Protein AF-A0A7S4MAT5-F1 (afdb_monomer_lite)

Structure (mmCIF, N/CA/C/O backbone):
data_AF-A0A7S4MAT5-F1
#
_entry.id   AF-A0A7S4MAT5-F1
#
loop_
_atom_site.group_PDB
_atom_site.id
_atom_site.type_symbol
_atom_site.label_atom_id
_atom_site.label_alt_id
_atom_site.label_comp_id
_atom_site.label_asym_id
_atom_site.label_entity_id
_atom_site.label_seq_id
_atom_site.pdbx_PDB_ins_code
_atom_site.Cartn_x
_atom_site.Cartn_y
_atom_site.Cartn_z
_atom_site.occupancy
_atom_site.B_iso_or_equiv
_atom_site.auth_seq_id
_atom_site.auth_comp_id
_atom_site.auth_asym_id
_atom_site.auth_atom_id
_atom_site.pdbx_PDB_model_num
ATOM 1 N N . MET A 1 1 ? -7.475 -19.621 9.327 1.00 42.12 1 MET A N 1
ATOM 2 C CA . MET A 1 1 ? -6.896 -19.811 7.976 1.00 42.12 1 MET A CA 1
ATOM 3 C C . MET A 1 1 ? -7.187 -18.605 7.057 1.00 42.12 1 MET A C 1
ATOM 5 O O . MET A 1 1 ? -7.466 -18.804 5.888 1.00 42.12 1 MET A O 1
ATOM 9 N N . GLY A 1 2 ? -7.140 -17.354 7.548 1.00 48.03 2 GLY A N 1
ATOM 10 C CA . GLY A 1 2 ? -7.760 -16.211 6.844 1.00 48.03 2 GLY A CA 1
ATOM 11 C C . GLY A 1 2 ? -6.843 -15.201 6.138 1.00 48.03 2 GLY A C 1
ATOM 12 O O . GLY A 1 2 ? -7.348 -14.458 5.313 1.00 48.03 2 GLY A O 1
ATOM 13 N N . ASN A 1 3 ? -5.534 -15.155 6.413 1.00 52.12 3 ASN A N 1
ATOM 14 C CA . ASN A 1 3 ? -4.712 -14.002 5.993 1.00 52.12 3 ASN A CA 1
ATOM 15 C C . ASN A 1 3 ? -4.037 -14.136 4.611 1.00 52.12 3 ASN A C 1
ATOM 17 O O . ASN A 1 3 ? -3.671 -13.125 4.026 1.00 52.12 3 ASN A O 1
ATOM 21 N N . HIS A 1 4 ? -3.901 -15.346 4.056 1.00 58.34 4 HIS A N 1
ATOM 22 C CA . HIS A 1 4 ? -3.135 -15.550 2.813 1.00 58.34 4 HIS A CA 1
ATOM 23 C C . HIS A 1 4 ? -3.813 -14.994 1.546 1.00 58.34 4 HIS A C 1
ATOM 25 O O . HIS A 1 4 ? -3.125 -14.627 0.599 1.00 58.34 4 HIS A O 1
ATOM 31 N N . HIS A 1 5 ? -5.147 -14.907 1.513 1.00 77.12 5 HIS A N 1
ATOM 32 C CA . HIS A 1 5 ? -5.860 -14.445 0.315 1.00 77.12 5 HIS A CA 1
ATOM 33 C C . HIS A 1 5 ? -5.734 -12.933 0.092 1.00 77.12 5 HIS A C 1
ATOM 35 O O . HIS A 1 5 ? -5.656 -12.495 -1.055 1.00 77.12 5 HIS A O 1
ATOM 41 N N . SER A 1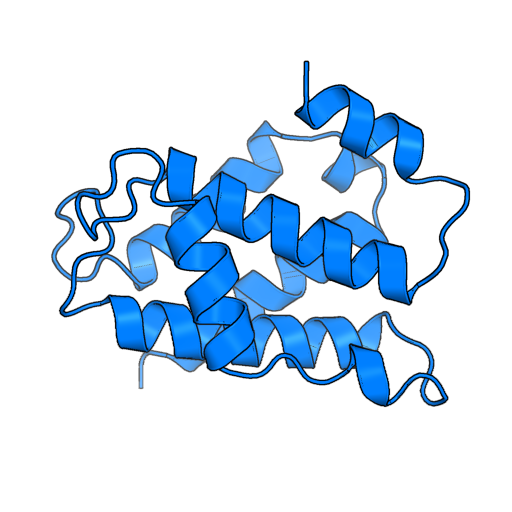 6 ? -5.687 -12.136 1.162 1.00 83.56 6 SER A N 1
ATOM 42 C CA . SER A 1 6 ? -5.626 -10.675 1.058 1.00 83.56 6 SER A CA 1
ATOM 43 C C . SER A 1 6 ? -4.270 -10.210 0.524 1.00 83.56 6 SER A C 1
ATOM 45 O O . SER A 1 6 ? -4.231 -9.362 -0.364 1.00 83.56 6 SER A O 1
ATOM 47 N N . GLY A 1 7 ? -3.168 -10.822 0.983 1.00 84.88 7 GLY A N 1
ATOM 48 C CA . GLY A 1 7 ? -1.817 -10.552 0.474 1.00 84.88 7 GLY A CA 1
ATOM 49 C C . GLY A 1 7 ? -1.653 -10.918 -1.004 1.00 84.88 7 GLY A C 1
ATOM 50 O O . GLY A 1 7 ? -1.082 -10.152 -1.777 1.00 84.88 7 GLY A O 1
ATOM 51 N N . GLU A 1 8 ? -2.220 -12.047 -1.440 1.00 89.44 8 GLU A N 1
ATOM 52 C CA . GLU A 1 8 ? -2.199 -12.451 -2.852 1.00 89.44 8 GLU A CA 1
ATOM 53 C C . GLU A 1 8 ? -3.003 -11.496 -3.747 1.00 89.44 8 GLU A C 1
ATOM 55 O O . GLU A 1 8 ? -2.519 -11.077 -4.800 1.00 89.44 8 GLU A O 1
ATOM 60 N N . LYS A 1 9 ? -4.210 -11.103 -3.319 1.00 91.00 9 LYS A N 1
ATOM 61 C CA . LYS A 1 9 ? -5.039 -10.124 -4.040 1.00 91.00 9 LYS A CA 1
ATOM 62 C C . LYS A 1 9 ? -4.368 -8.754 -4.113 1.00 91.00 9 LYS A C 1
ATOM 64 O O . LYS A 1 9 ? -4.430 -8.101 -5.155 1.00 91.00 9 LYS A O 1
ATOM 69 N N . PHE A 1 10 ? -3.711 -8.338 -3.032 1.00 92.00 10 PHE A N 1
ATOM 70 C CA . PHE A 1 10 ? -2.940 -7.101 -2.996 1.00 92.00 10 PHE A CA 1
ATOM 71 C C . PHE A 1 10 ? -1.763 -7.151 -3.976 1.00 92.00 10 PHE A C 1
ATOM 73 O O . PHE A 1 10 ? -1.615 -6.257 -4.805 1.00 92.00 10 PHE A O 1
ATOM 80 N N . ALA A 1 11 ? -0.9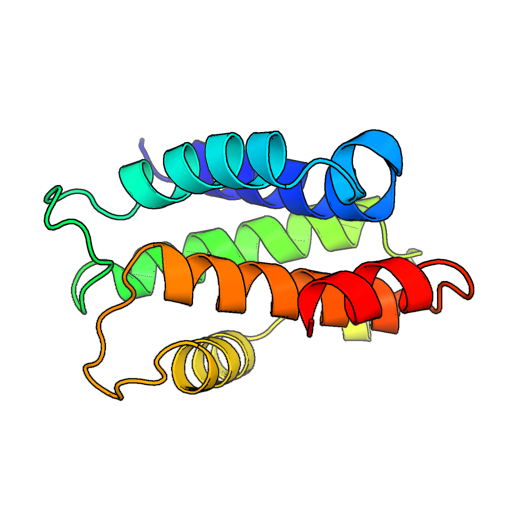91 -8.242 -3.974 1.00 91.38 11 ALA A N 1
ATOM 81 C CA . ALA A 1 11 ? 0.090 -8.445 -4.936 1.00 91.38 11 ALA A CA 1
ATOM 82 C C . ALA A 1 11 ? -0.415 -8.398 -6.383 1.00 91.38 11 ALA A C 1
ATOM 84 O O . ALA A 1 11 ? 0.159 -7.707 -7.221 1.00 91.38 11 ALA A O 1
ATOM 85 N N . ALA A 1 12 ? -1.510 -9.107 -6.678 1.00 92.06 12 ALA A N 1
ATOM 86 C CA . ALA A 1 12 ? -2.108 -9.135 -8.009 1.00 92.06 12 ALA A CA 1
ATOM 87 C C . ALA A 1 12 ? -2.528 -7.737 -8.480 1.00 92.06 12 ALA A C 1
ATOM 89 O O . ALA A 1 12 ? -2.347 -7.411 -9.652 1.00 92.06 12 ALA A O 1
ATOM 90 N N . HIS A 1 13 ? -3.039 -6.902 -7.571 1.00 91.88 13 HIS A N 1
ATOM 91 C CA . HIS A 1 13 ? -3.337 -5.507 -7.867 1.00 91.88 13 HIS A CA 1
ATOM 92 C C . HIS A 1 13 ? -2.076 -4.721 -8.240 1.00 91.88 13 HIS A C 1
ATOM 94 O O . HIS A 1 13 ? -2.065 -4.096 -9.298 1.00 91.88 13 HIS A O 1
ATOM 100 N N . LEU A 1 14 ? -1.018 -4.783 -7.424 1.00 89.00 14 LEU A N 1
ATOM 101 C CA . LEU A 1 14 ? 0.239 -4.072 -7.694 1.00 89.00 14 LEU A CA 1
ATOM 102 C C . LEU A 1 14 ? 0.884 -4.520 -9.016 1.00 89.00 14 LEU A C 1
ATOM 104 O O . LEU A 1 14 ? 1.344 -3.695 -9.797 1.00 89.00 14 LEU A O 1
ATOM 108 N N . ILE A 1 15 ? 0.876 -5.823 -9.305 1.00 89.62 15 ILE A N 1
ATOM 109 C CA . ILE A 1 15 ? 1.392 -6.366 -10.570 1.00 89.62 15 ILE A CA 1
ATOM 110 C C . ILE A 1 15 ? 0.572 -5.837 -11.749 1.00 89.62 15 ILE A C 1
ATOM 112 O O . ILE A 1 15 ? 1.140 -5.344 -12.720 1.00 89.62 15 ILE A O 1
ATOM 116 N N . ALA A 1 16 ? -0.760 -5.891 -11.660 1.00 89.69 16 ALA A N 1
ATOM 117 C CA . ALA A 1 16 ? -1.638 -5.413 -12.723 1.00 89.69 16 ALA A CA 1
ATOM 118 C C . ALA A 1 16 ? -1.487 -3.903 -12.971 1.00 89.69 16 ALA A C 1
ATOM 120 O O . ALA A 1 16 ? -1.550 -3.480 -14.120 1.00 89.69 16 ALA A O 1
ATOM 121 N N . MET A 1 17 ? -1.230 -3.105 -11.928 1.00 86.44 17 MET A N 1
ATOM 122 C CA . MET A 1 17 ? -0.920 -1.673 -12.055 1.00 86.44 17 MET A CA 1
ATOM 123 C C . MET A 1 17 ? 0.349 -1.405 -12.873 1.00 86.44 17 MET A C 1
ATOM 125 O O . MET A 1 17 ? 0.440 -0.381 -13.544 1.00 86.44 17 MET A O 1
ATOM 129 N N . VAL A 1 18 ? 1.325 -2.311 -12.822 1.00 83.00 18 VAL A N 1
ATOM 130 C CA . VAL A 1 18 ? 2.617 -2.156 -13.504 1.00 83.00 18 VAL A CA 1
ATOM 131 C C . VAL A 1 18 ? 2.615 -2.784 -14.901 1.00 83.00 18 VAL A C 1
ATOM 133 O O . VAL A 1 18 ? 3.266 -2.269 -15.806 1.00 83.00 18 VAL A O 1
ATOM 136 N N . GLU A 1 19 ? 1.933 -3.915 -15.084 1.00 85.19 19 GLU A N 1
ATOM 137 C CA . GLU A 1 19 ? 2.011 -4.720 -16.312 1.00 85.19 19 GLU A CA 1
ATOM 138 C C . GLU A 1 19 ? 0.832 -4.519 -17.272 1.00 85.19 19 GLU A C 1
ATOM 140 O O . GLU A 1 19 ? 0.942 -4.869 -18.446 1.00 85.19 19 GLU A O 1
ATOM 145 N N . ASN A 1 20 ? -0.295 -3.974 -16.803 1.00 87.06 20 ASN A N 1
ATOM 146 C CA . ASN A 1 20 ? -1.505 -3.813 -17.604 1.00 87.06 20 ASN A CA 1
ATOM 147 C C . ASN A 1 20 ? -1.952 -2.345 -17.637 1.00 87.06 20 ASN A C 1
ATOM 149 O O . ASN A 1 20 ? -2.548 -1.835 -16.691 1.00 87.06 20 ASN A O 1
ATOM 153 N N . GLU A 1 21 ? -1.708 -1.683 -18.769 1.00 84.75 21 GLU A N 1
ATOM 154 C CA . GLU A 1 21 ? -2.053 -0.273 -18.980 1.00 84.75 21 GLU A CA 1
ATOM 155 C C . GLU A 1 21 ? -3.566 -0.004 -18.887 1.00 84.75 21 GLU A C 1
ATOM 157 O O . GLU A 1 21 ? -3.977 0.973 -18.263 1.00 84.75 21 GLU A O 1
ATOM 162 N N . GLU A 1 22 ? -4.410 -0.891 -19.428 1.00 88.25 22 GLU A N 1
ATOM 163 C CA . GLU A 1 22 ? -5.872 -0.767 -19.335 1.00 88.25 22 GLU A CA 1
ATOM 164 C C . GLU A 1 22 ? -6.328 -0.817 -17.871 1.00 88.25 22 GLU A C 1
ATOM 166 O O . GLU A 1 22 ? -7.158 -0.019 -17.431 1.00 88.25 22 GLU A O 1
ATOM 171 N N . TYR A 1 23 ? -5.747 -1.727 -17.086 1.00 87.19 23 TYR A N 1
ATOM 172 C CA . TYR A 1 23 ? -6.018 -1.819 -15.657 1.00 87.19 23 TYR A CA 1
ATOM 173 C C . TYR A 1 23 ? -5.512 -0.587 -14.900 1.00 87.19 23 TYR A C 1
ATOM 175 O O . TYR A 1 23 ? -6.246 -0.044 -14.071 1.00 87.19 23 TYR A O 1
ATOM 183 N N . ALA A 1 24 ? -4.299 -0.116 -15.203 1.00 84.19 24 ALA A N 1
ATOM 184 C CA . ALA A 1 24 ? -3.697 1.072 -14.600 1.00 84.19 24 ALA A CA 1
ATOM 185 C C . ALA A 1 24 ? -4.511 2.351 -14.875 1.00 84.19 24 ALA A C 1
ATOM 187 O O . ALA A 1 24 ? -4.604 3.224 -14.014 1.00 84.19 24 ALA A O 1
ATOM 188 N N . GLN A 1 25 ? -5.176 2.440 -16.029 1.00 84.19 25 GLN A N 1
ATOM 189 C CA . GLN A 1 25 ? -6.078 3.548 -16.366 1.00 84.19 25 GLN A CA 1
ATOM 190 C C . GLN A 1 25 ? -7.496 3.371 -15.783 1.00 84.19 25 GLN A C 1
ATOM 192 O O . GLN A 1 25 ? -8.243 4.343 -15.638 1.00 84.19 25 GLN A O 1
ATOM 197 N N . ASN A 1 26 ? -7.891 2.155 -15.391 1.00 89.12 26 ASN A N 1
ATOM 198 C CA . ASN A 1 26 ? -9.234 1.859 -14.894 1.00 89.12 26 ASN A CA 1
ATOM 199 C C . ASN A 1 26 ? -9.357 1.984 -13.363 1.00 89.12 26 ASN A C 1
ATOM 201 O O . ASN A 1 26 ? -9.355 0.999 -12.614 1.00 89.12 26 ASN A O 1
ATOM 205 N N . ARG A 1 27 ? -9.575 3.216 -12.886 1.00 85.25 27 ARG A N 1
ATOM 206 C CA . ARG A 1 27 ? -9.748 3.505 -11.447 1.00 85.25 27 ARG A CA 1
ATOM 207 C C . ARG A 1 27 ? -10.965 2.834 -10.808 1.00 85.25 27 ARG A C 1
ATOM 209 O O . ARG A 1 27 ? -10.945 2.590 -9.603 1.00 85.25 27 ARG A O 1
ATOM 216 N N . SER A 1 28 ? -12.020 2.534 -11.570 1.00 89.50 28 SER A N 1
ATOM 217 C CA . SER A 1 28 ? -13.174 1.794 -11.034 1.00 89.50 28 SER A CA 1
ATOM 218 C C . SER A 1 28 ? -12.755 0.378 -10.654 1.00 89.50 28 SER A C 1
ATOM 220 O O . SER A 1 28 ? -12.994 -0.059 -9.530 1.00 89.50 28 SER A O 1
ATOM 222 N N . LYS A 1 29 ? -12.038 -0.304 -11.554 1.00 90.25 29 LYS A N 1
ATOM 223 C CA . LYS A 1 29 ? -11.585 -1.677 -11.333 1.00 90.25 29 LYS A CA 1
ATOM 224 C C . LYS A 1 29 ? -10.563 -1.784 -10.208 1.00 90.25 29 LYS A C 1
ATOM 226 O O . LYS A 1 29 ? -10.647 -2.691 -9.382 1.00 90.25 29 LYS A O 1
ATOM 231 N N . GLN A 1 30 ? -9.641 -0.827 -10.141 1.00 90.38 30 GLN A N 1
ATOM 232 C CA . GLN A 1 30 ? -8.687 -0.715 -9.040 1.00 90.38 30 GLN A CA 1
ATOM 233 C C . GLN A 1 30 ? -9.399 -0.597 -7.691 1.00 90.38 30 GLN A C 1
ATOM 235 O O . GLN A 1 30 ? -9.090 -1.356 -6.773 1.00 90.38 30 GLN A O 1
ATOM 240 N N . ARG A 1 31 ? -10.387 0.305 -7.591 1.00 90.81 31 ARG A N 1
ATOM 241 C CA . ARG A 1 31 ? -11.178 0.492 -6.369 1.00 90.81 31 ARG A CA 1
ATOM 242 C C . ARG A 1 31 ? -11.992 -0.743 -6.010 1.00 90.81 31 ARG A C 1
ATOM 244 O O . ARG A 1 31 ? -11.991 -1.116 -4.848 1.00 90.81 31 ARG A O 1
ATOM 251 N N . GLU A 1 32 ? -12.644 -1.399 -6.967 1.00 92.69 32 GLU A N 1
ATOM 252 C CA . GLU A 1 32 ? -13.370 -2.654 -6.716 1.00 92.69 32 GLU A CA 1
ATOM 253 C C . GLU A 1 32 ? -12.453 -3.722 -6.110 1.00 92.69 32 GLU A C 1
ATOM 255 O O . GLU A 1 32 ? -12.779 -4.315 -5.083 1.00 92.69 32 GLU A O 1
ATOM 260 N N . ASN A 1 33 ? -11.279 -3.933 -6.707 1.00 91.19 33 ASN A N 1
ATOM 261 C CA . ASN A 1 33 ? -10.332 -4.943 -6.241 1.00 91.19 33 ASN A CA 1
ATOM 262 C C . ASN A 1 33 ? -9.760 -4.601 -4.859 1.00 91.19 33 ASN A C 1
ATOM 264 O O . ASN A 1 33 ? -9.652 -5.473 -3.997 1.00 91.19 33 ASN A O 1
ATOM 268 N N . MET A 1 34 ? -9.423 -3.331 -4.627 1.00 93.19 34 MET A N 1
ATOM 269 C CA . MET A 1 34 ? -8.908 -2.869 -3.336 1.00 93.19 34 MET A CA 1
ATOM 270 C C . MET A 1 34 ? -9.974 -2.805 -2.255 1.00 93.19 34 MET A C 1
ATOM 272 O O . MET A 1 34 ? -9.650 -3.011 -1.090 1.00 93.19 34 MET A O 1
ATOM 276 N N . LYS A 1 35 ? -11.247 -2.625 -2.614 1.00 92.94 35 LYS A N 1
ATOM 277 C CA . LYS A 1 35 ? -12.354 -2.705 -1.661 1.00 92.94 35 LYS A CA 1
ATOM 278 C C . LYS A 1 35 ? -12.480 -4.106 -1.072 1.00 92.94 35 LYS A C 1
ATOM 280 O O . LYS A 1 35 ? -12.694 -4.229 0.124 1.00 92.94 35 LYS A O 1
ATOM 285 N N . VAL A 1 36 ? -12.265 -5.149 -1.877 1.00 92.06 36 VAL A N 1
ATOM 286 C CA . VAL A 1 36 ? -12.257 -6.537 -1.385 1.00 92.06 36 VAL A CA 1
ATOM 287 C C . VAL A 1 36 ? -11.134 -6.759 -0.371 1.00 92.06 36 VAL A C 1
ATOM 289 O O . VAL A 1 36 ? -11.368 -7.371 0.663 1.00 92.06 36 VAL A O 1
ATOM 292 N N . VAL A 1 37 ? -9.926 -6.253 -0.641 1.00 92.69 37 VAL A N 1
ATOM 293 C CA . VAL A 1 37 ? -8.800 -6.370 0.303 1.00 92.69 37 VAL A CA 1
ATOM 294 C C . VAL A 1 37 ? -9.068 -5.568 1.576 1.00 92.69 37 VAL A C 1
ATOM 296 O O . VAL A 1 37 ? -8.838 -6.069 2.672 1.00 92.69 37 VAL A O 1
ATOM 299 N N . PHE A 1 38 ? -9.597 -4.353 1.434 1.00 93.06 38 PHE A N 1
ATOM 300 C CA . PHE A 1 38 ? -9.988 -3.511 2.557 1.00 93.06 38 PHE A CA 1
ATOM 301 C C . PHE A 1 38 ? -11.011 -4.211 3.458 1.00 93.06 38 PHE A C 1
ATOM 303 O O . PHE A 1 38 ? -10.798 -4.287 4.661 1.00 93.06 38 PHE A O 1
ATOM 310 N N . ASP A 1 39 ? -12.066 -4.788 2.879 1.00 92.62 39 ASP A N 1
ATOM 311 C CA . ASP A 1 39 ? -13.1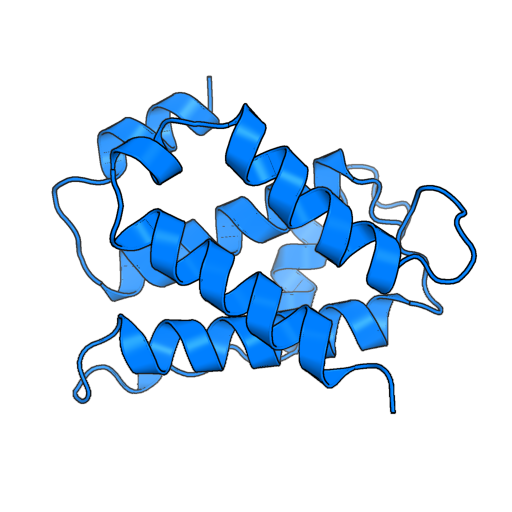36 -5.468 3.622 1.00 92.62 39 ASP A CA 1
ATOM 312 C C . ASP A 1 39 ? -12.661 -6.746 4.328 1.00 92.62 39 ASP A C 1
ATOM 314 O O . ASP A 1 39 ? -13.211 -7.139 5.352 1.00 92.62 39 ASP A O 1
ATOM 318 N N . GLU A 1 40 ? -11.621 -7.403 3.810 1.00 91.06 40 GLU A N 1
ATOM 319 C CA . GLU A 1 40 ? -10.989 -8.547 4.481 1.00 91.06 40 GLU A CA 1
ATOM 320 C C . GLU A 1 40 ? -10.112 -8.132 5.678 1.00 91.06 40 GLU A C 1
ATOM 322 O O . GLU A 1 40 ? -9.874 -8.935 6.593 1.00 91.06 40 GLU A O 1
ATOM 327 N N . ILE A 1 41 ? -9.617 -6.891 5.679 1.00 91.38 41 ILE A N 1
ATOM 328 C CA . ILE A 1 41 ? -8.831 -6.319 6.778 1.00 91.38 41 ILE A CA 1
ATOM 329 C C . ILE A 1 41 ? -9.750 -5.681 7.829 1.00 91.38 41 ILE A C 1
ATOM 331 O O . ILE A 1 41 ? -9.536 -5.914 9.017 1.00 91.38 41 ILE A O 1
ATOM 335 N N . ASP A 1 42 ? -10.781 -4.947 7.401 1.00 92.56 42 ASP A N 1
ATOM 336 C CA . ASP A 1 42 ? -11.850 -4.359 8.224 1.00 92.56 42 ASP A CA 1
ATOM 337 C C . ASP A 1 42 ? -12.827 -5.446 8.713 1.00 92.56 42 ASP A C 1
ATOM 339 O O . ASP A 1 42 ? -13.999 -5.536 8.335 1.00 92.56 42 ASP A O 1
ATOM 343 N N . LYS A 1 43 ? -12.308 -6.335 9.564 1.00 87.19 43 LYS A N 1
ATOM 344 C CA . LYS A 1 43 ? -13.005 -7.509 10.106 1.00 87.19 43 LYS A CA 1
ATOM 345 C C . LYS A 1 43 ? -14.225 -7.140 10.931 1.00 87.19 43 LYS A C 1
ATOM 347 O O . LYS A 1 43 ? -15.155 -7.941 11.026 1.00 87.19 43 LYS A O 1
ATOM 352 N N . ASN A 1 44 ? -14.194 -5.983 11.584 1.00 87.88 44 ASN A N 1
ATOM 353 C CA . ASN A 1 44 ? -15.329 -5.492 12.356 1.00 87.88 44 ASN A CA 1
ATOM 354 C C . ASN A 1 44 ? -16.338 -4.706 11.494 1.00 87.88 44 ASN A C 1
ATOM 356 O O . ASN A 1 44 ? -17.396 -4.341 12.010 1.00 87.88 44 ASN A O 1
ATOM 360 N N . SER A 1 45 ? -16.047 -4.505 10.201 1.00 89.31 45 SER A N 1
ATOM 361 C CA . SER A 1 45 ? -16.880 -3.763 9.249 1.00 89.31 45 SER A CA 1
ATOM 362 C C . SER A 1 45 ? -17.219 -2.353 9.738 1.00 89.31 45 SER A C 1
ATOM 364 O O . SER A 1 45 ? -18.337 -1.866 9.552 1.00 89.31 45 SER A O 1
ATOM 366 N N . SER A 1 46 ? -16.260 -1.703 10.395 1.00 89.44 46 SER A N 1
ATOM 367 C CA . SER A 1 46 ? -16.391 -0.332 10.889 1.00 89.44 46 SER A CA 1
ATOM 368 C C . SER A 1 46 ? -16.360 0.703 9.763 1.00 89.44 46 SER A C 1
ATOM 370 O O . SER A 1 46 ? -16.758 1.850 9.970 1.00 89.44 46 SER A O 1
ATOM 372 N N . GLY A 1 47 ? -15.904 0.311 8.569 1.00 90.06 47 GLY A N 1
ATOM 373 C CA . GLY A 1 47 ? -15.636 1.198 7.443 1.00 90.06 47 GLY A CA 1
ATOM 374 C C . GLY A 1 47 ? -14.256 1.857 7.506 1.00 90.06 47 GLY A C 1
ATOM 375 O O . GLY A 1 47 ? -13.946 2.695 6.655 1.00 90.06 47 GLY A O 1
ATOM 376 N N . THR A 1 48 ? -13.427 1.496 8.490 1.00 92.56 48 THR A N 1
ATOM 377 C CA . THR A 1 48 ? -12.070 2.018 8.684 1.00 92.56 48 THR A CA 1
ATOM 378 C C . THR A 1 48 ? -11.136 0.935 9.202 1.00 92.56 48 THR A C 1
ATOM 380 O O . THR A 1 48 ? -11.520 0.166 10.067 1.00 92.56 48 THR A O 1
ATOM 383 N N . ILE A 1 49 ? -9.879 0.917 8.765 1.00 91.12 49 ILE A N 1
ATOM 384 C CA . ILE A 1 49 ? -8.875 0.041 9.381 1.00 91.12 49 ILE A CA 1
ATOM 385 C C . ILE A 1 49 ? -8.414 0.694 10.681 1.00 91.12 49 ILE A C 1
ATOM 387 O O . ILE A 1 49 ? -7.737 1.725 10.657 1.00 91.12 49 ILE A O 1
ATOM 391 N N . GLU A 1 50 ? -8.786 0.110 11.817 1.00 89.62 50 GLU A N 1
ATOM 392 C CA . GLU A 1 50 ? -8.453 0.646 13.137 1.00 89.62 50 GLU A CA 1
ATOM 393 C C . GLU A 1 50 ? -7.211 -0.016 13.745 1.00 89.62 50 GLU A C 1
ATOM 395 O O . GLU A 1 50 ? -6.674 -0.997 13.237 1.00 89.62 50 GLU A O 1
ATOM 400 N N . LYS A 1 51 ? -6.763 0.471 14.910 1.00 85.06 51 LYS A N 1
ATOM 401 C CA . LYS A 1 51 ? -5.568 -0.023 15.620 1.00 85.06 51 LYS A CA 1
ATOM 402 C C . LYS A 1 51 ? -5.491 -1.551 15.757 1.00 85.06 51 LYS A C 1
ATOM 404 O O . LYS A 1 51 ? -4.392 -2.099 15.730 1.00 85.06 51 LYS A O 1
ATOM 409 N N . ALA A 1 52 ? -6.626 -2.226 15.934 1.00 86.50 52 ALA A N 1
ATOM 410 C CA . ALA A 1 52 ? -6.681 -3.685 16.044 1.00 86.50 52 ALA A CA 1
ATOM 411 C C . ALA A 1 52 ? -6.400 -4.409 14.710 1.00 86.50 52 ALA A C 1
ATOM 413 O O . ALA A 1 52 ? -5.982 -5.564 14.720 1.00 86.50 52 ALA A O 1
ATOM 414 N N . GLU A 1 53 ? -6.602 -3.730 13.582 1.00 90.06 53 GLU A N 1
ATOM 415 C CA . GLU A 1 53 ? -6.506 -4.251 12.214 1.00 90.06 53 GLU A CA 1
ATOM 416 C C . GLU A 1 53 ? -5.253 -3.741 11.485 1.00 90.06 53 GLU A C 1
ATOM 418 O O . GLU A 1 53 ? -4.803 -4.376 10.535 1.00 90.06 53 GLU A O 1
ATOM 423 N N . ILE A 1 54 ? -4.615 -2.665 11.970 1.00 86.50 54 ILE A N 1
ATOM 424 C CA . ILE A 1 54 ? -3.370 -2.110 11.404 1.00 86.50 54 ILE A CA 1
ATOM 425 C C . ILE A 1 54 ? -2.268 -3.167 11.275 1.00 86.50 54 ILE A C 1
ATOM 427 O O . ILE A 1 54 ? -1.568 -3.196 10.268 1.00 86.50 54 ILE A O 1
ATOM 431 N N . GLN A 1 55 ? -2.106 -4.056 12.261 1.00 88.00 55 GLN A N 1
ATOM 432 C CA . GLN A 1 55 ? -1.083 -5.102 12.158 1.00 88.00 55 GLN A CA 1
ATOM 433 C C . GLN A 1 55 ? -1.363 -6.036 10.974 1.00 88.00 55 GLN A C 1
ATOM 435 O O . GLN A 1 55 ? -0.454 -6.367 10.222 1.00 88.00 55 GLN A O 1
ATOM 440 N N . GLN A 1 56 ? -2.628 -6.411 10.769 1.00 89.69 56 GLN A N 1
ATOM 441 C CA . GLN A 1 56 ? -3.019 -7.234 9.630 1.00 89.69 56 GLN A CA 1
ATOM 442 C C . GLN A 1 56 ? -2.852 -6.476 8.311 1.00 89.69 56 GLN A C 1
ATOM 444 O O . GLN A 1 56 ? -2.411 -7.072 7.333 1.00 89.69 56 GLN A O 1
ATOM 449 N N . LEU A 1 57 ? -3.170 -5.178 8.279 1.00 89.44 57 LEU A N 1
ATOM 450 C CA . LEU A 1 57 ? -2.877 -4.327 7.129 1.00 89.44 57 LEU A CA 1
ATOM 451 C C . LEU A 1 57 ? -1.386 -4.380 6.782 1.00 89.44 57 LEU A C 1
ATOM 453 O O . LEU A 1 57 ? -1.049 -4.577 5.620 1.00 89.44 57 LEU A O 1
ATOM 457 N N . PHE A 1 58 ? -0.503 -4.231 7.770 1.00 89.56 58 PHE A N 1
ATOM 458 C CA . PHE A 1 58 ? 0.941 -4.240 7.538 1.00 89.56 58 PHE A CA 1
ATOM 459 C C . PHE A 1 58 ? 1.402 -5.589 7.002 1.00 89.56 58 PHE A C 1
ATOM 461 O O . PHE A 1 58 ? 2.120 -5.621 6.010 1.00 89.56 58 PHE A O 1
ATOM 468 N N . ASP A 1 59 ? 0.937 -6.691 7.590 1.00 90.25 59 ASP A N 1
ATOM 469 C CA . ASP A 1 59 ? 1.279 -8.032 7.117 1.00 90.25 59 ASP A CA 1
ATOM 470 C C . ASP A 1 59 ? 0.838 -8.234 5.653 1.00 90.25 59 ASP A C 1
ATOM 472 O O . ASP A 1 59 ? 1.627 -8.687 4.826 1.00 90.25 59 ASP A O 1
ATOM 476 N N . VAL A 1 60 ? -0.394 -7.831 5.309 1.00 90.38 60 VAL A N 1
ATOM 477 C CA . VAL A 1 60 ? -0.947 -7.931 3.945 1.00 90.38 60 VAL A CA 1
ATOM 478 C C . VAL A 1 60 ? -0.178 -7.060 2.954 1.00 90.38 60 VAL A C 1
ATOM 480 O O . VAL A 1 60 ? 0.106 -7.501 1.841 1.00 90.38 60 VAL A O 1
ATOM 483 N N . VAL A 1 61 ? 0.165 -5.835 3.350 1.00 88.56 61 VAL A N 1
ATOM 484 C CA . VAL A 1 61 ? 0.905 -4.881 2.518 1.00 88.56 61 VAL A CA 1
ATOM 485 C C . VAL A 1 61 ? 2.328 -5.364 2.266 1.00 88.56 61 VAL A C 1
ATOM 487 O O . VAL A 1 61 ? 2.758 -5.374 1.117 1.00 88.56 61 VAL A O 1
ATOM 490 N N . ILE A 1 62 ? 3.043 -5.791 3.310 1.00 88.12 62 ILE A N 1
ATOM 491 C CA . ILE A 1 62 ? 4.424 -6.279 3.199 1.00 88.12 62 ILE A CA 1
ATOM 492 C C . ILE A 1 62 ? 4.453 -7.541 2.337 1.00 88.12 62 ILE A C 1
ATOM 494 O O . ILE A 1 62 ? 5.196 -7.599 1.360 1.00 88.12 62 ILE A O 1
ATOM 498 N N . GLU A 1 63 ? 3.602 -8.526 2.645 1.00 89.62 63 GLU A N 1
ATOM 499 C CA . GLU A 1 63 ? 3.524 -9.771 1.877 1.00 89.62 63 GLU A CA 1
ATOM 500 C C . GLU A 1 63 ? 3.148 -9.498 0.415 1.00 89.62 63 GLU A C 1
ATOM 502 O O . GLU A 1 63 ? 3.767 -10.034 -0.508 1.00 89.62 63 GLU A O 1
ATOM 507 N N . GLY A 1 64 ? 2.133 -8.662 0.191 1.00 89.06 64 GLY A N 1
ATOM 508 C CA . GLY A 1 64 ? 1.654 -8.343 -1.145 1.00 89.06 64 GLY A CA 1
ATOM 509 C C . GLY A 1 64 ? 2.689 -7.579 -1.969 1.00 89.06 64 GLY A C 1
ATOM 510 O O . GLY A 1 64 ? 2.894 -7.896 -3.142 1.00 89.06 64 GLY A O 1
ATOM 511 N N . TYR A 1 65 ? 3.391 -6.630 -1.348 1.00 88.31 65 TYR A N 1
ATOM 512 C CA . TYR A 1 65 ? 4.487 -5.903 -1.976 1.00 88.31 65 TYR A CA 1
ATOM 513 C C . TYR A 1 65 ? 5.641 -6.838 -2.333 1.00 88.31 65 TYR A C 1
ATOM 515 O O . TYR A 1 65 ? 6.048 -6.852 -3.489 1.00 88.31 65 TYR A O 1
ATOM 523 N N . HIS A 1 66 ? 6.126 -7.671 -1.403 1.00 86.44 66 HIS A N 1
ATOM 524 C CA . HIS A 1 66 ? 7.218 -8.616 -1.681 1.00 86.44 66 HIS A CA 1
ATOM 525 C C . HIS A 1 66 ? 6.874 -9.549 -2.845 1.00 86.44 66 HIS A C 1
ATOM 527 O O . HIS A 1 66 ? 7.677 -9.726 -3.757 1.00 86.44 66 HIS A O 1
ATOM 533 N N . ARG A 1 67 ? 5.655 -10.102 -2.865 1.00 88.56 67 ARG A N 1
ATOM 534 C CA . ARG A 1 67 ? 5.182 -10.966 -3.960 1.00 88.56 67 ARG A CA 1
ATOM 535 C C . ARG A 1 67 ? 5.104 -10.232 -5.295 1.00 88.56 67 ARG A C 1
ATOM 537 O O . ARG A 1 67 ? 5.413 -10.820 -6.331 1.00 88.56 67 ARG A O 1
ATOM 544 N N . ALA A 1 68 ? 4.650 -8.979 -5.288 1.00 88.06 68 ALA A N 1
ATOM 545 C CA . ALA A 1 68 ? 4.622 -8.160 -6.490 1.00 88.06 68 ALA A CA 1
ATOM 546 C C . ALA A 1 68 ? 6.049 -7.880 -6.963 1.00 88.06 68 ALA A C 1
ATOM 548 O O . ALA A 1 68 ? 6.389 -8.220 -8.094 1.00 88.06 68 ALA A O 1
ATOM 549 N N . ALA A 1 69 ? 6.899 -7.370 -6.075 1.00 85.12 69 ALA A N 1
ATOM 550 C CA . ALA A 1 69 ? 8.300 -7.073 -6.318 1.00 85.12 69 ALA A CA 1
ATOM 551 C C . ALA A 1 69 ? 9.067 -8.271 -6.891 1.00 85.12 69 ALA A C 1
ATOM 553 O O . ALA A 1 69 ? 9.786 -8.111 -7.867 1.00 85.12 69 ALA A O 1
ATOM 554 N N . GLU A 1 70 ? 8.842 -9.485 -6.384 1.00 85.06 70 GLU A N 1
ATOM 555 C CA . GLU A 1 70 ? 9.431 -10.712 -6.937 1.00 85.06 70 GLU A CA 1
ATOM 556 C C . GLU A 1 70 ? 9.082 -10.987 -8.398 1.00 85.06 70 GLU A C 1
ATOM 558 O O . GLU A 1 70 ? 9.876 -11.605 -9.111 1.00 85.06 70 GLU A O 1
ATOM 563 N N . LYS A 1 71 ? 7.886 -10.584 -8.832 1.00 84.50 71 LYS A N 1
ATOM 564 C CA . LYS A 1 71 ? 7.429 -10.794 -10.204 1.00 84.50 71 LYS A CA 1
ATOM 565 C C . LYS A 1 71 ? 7.822 -9.656 -11.127 1.00 84.50 71 LYS A C 1
ATOM 567 O O . LYS A 1 71 ? 8.229 -9.922 -12.254 1.00 84.50 71 LYS A O 1
ATOM 572 N N . VAL A 1 72 ? 7.665 -8.414 -10.671 1.00 81.00 72 VAL A N 1
ATOM 573 C CA . VAL A 1 72 ? 7.898 -7.246 -11.519 1.00 81.00 72 VAL A CA 1
ATOM 574 C C . VAL A 1 72 ? 9.353 -6.786 -11.502 1.00 81.00 72 VAL A C 1
ATOM 576 O O . VAL A 1 72 ? 9.865 -6.438 -12.564 1.00 81.00 72 VAL A O 1
ATOM 579 N N . LEU A 1 73 ? 10.041 -6.765 -10.361 1.00 76.19 73 LEU A N 1
ATOM 580 C CA . LEU A 1 73 ? 11.419 -6.274 -10.308 1.00 76.19 73 LEU A CA 1
ATOM 581 C C . LEU A 1 73 ? 12.391 -7.317 -10.867 1.00 76.19 73 LEU A C 1
ATOM 583 O O . LEU A 1 73 ? 12.232 -8.5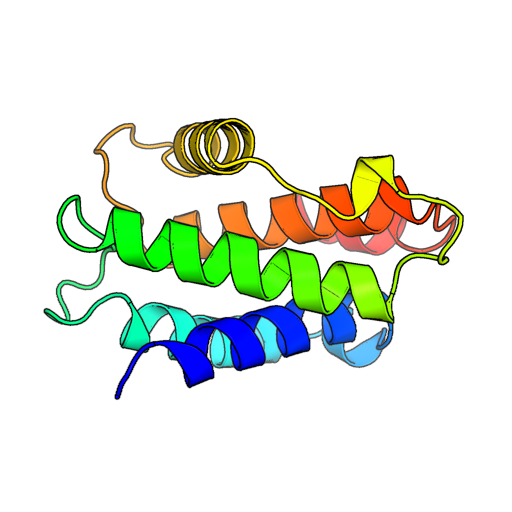25 -10.681 1.00 76.19 73 LEU A O 1
ATOM 587 N N . ALA A 1 74 ? 13.425 -6.845 -11.564 1.00 69.19 74 ALA A N 1
ATOM 588 C CA . ALA A 1 74 ? 14.495 -7.721 -12.015 1.00 69.19 74 ALA A CA 1
ATOM 589 C C . ALA A 1 74 ? 15.230 -8.313 -10.803 1.00 69.19 74 ALA A C 1
ATOM 591 O O . ALA A 1 74 ? 15.414 -7.646 -9.786 1.00 69.19 74 ALA A O 1
ATOM 592 N N . LYS A 1 75 ? 15.704 -9.558 -10.932 1.00 64.00 75 LYS A N 1
ATOM 593 C CA . LYS A 1 75 ? 16.414 -10.281 -9.859 1.00 64.00 75 LYS A CA 1
ATOM 594 C C . LYS A 1 75 ? 17.657 -9.550 -9.328 1.00 64.00 75 LYS A C 1
ATOM 596 O O . LYS A 1 75 ? 18.102 -9.864 -8.230 1.00 64.00 75 LYS A O 1
ATOM 601 N N . ASP A 1 76 ? 18.176 -8.591 -10.089 1.00 60.00 76 ASP A N 1
ATOM 602 C CA . ASP A 1 76 ? 19.383 -7.822 -9.784 1.00 60.00 76 ASP A CA 1
ATOM 603 C C . ASP A 1 76 ? 19.105 -6.502 -9.029 1.00 60.00 76 ASP A C 1
ATOM 605 O O . ASP A 1 76 ? 20.040 -5.753 -8.761 1.00 60.00 76 ASP A O 1
ATOM 609 N N . LEU A 1 77 ? 17.847 -6.217 -8.658 1.00 61.66 77 LEU A N 1
ATOM 610 C CA . LEU A 1 77 ? 17.441 -5.070 -7.824 1.00 61.66 77 LEU A CA 1
ATOM 611 C C . LEU A 1 77 ? 16.978 -5.537 -6.425 1.00 61.66 77 LEU A C 1
ATOM 613 O O . LEU A 1 77 ? 15.783 -5.497 -6.124 1.00 61.66 77 LEU A O 1
ATOM 617 N N . PRO A 1 78 ? 17.901 -6.007 -5.560 1.00 59.38 78 PRO A N 1
ATOM 618 C CA . PRO A 1 78 ? 17.555 -6.538 -4.242 1.00 59.38 78 PRO A CA 1
ATOM 619 C C . PRO A 1 78 ? 17.004 -5.466 -3.294 1.00 59.38 78 PRO A C 1
ATOM 621 O O . PRO A 1 78 ? 16.084 -5.755 -2.536 1.00 59.38 78 PRO A O 1
ATOM 624 N N . ASP A 1 79 ? 17.496 -4.228 -3.380 1.00 58.06 79 ASP A N 1
ATOM 625 C CA . ASP A 1 79 ? 17.159 -3.165 -2.420 1.00 58.06 79 ASP A CA 1
ATOM 626 C C . ASP A 1 79 ? 15.696 -2.703 -2.514 1.00 58.06 79 ASP A C 1
ATOM 628 O O . ASP A 1 79 ? 15.126 -2.258 -1.527 1.00 58.06 79 ASP A O 1
ATOM 632 N N . HIS A 1 80 ? 15.057 -2.850 -3.679 1.00 60.75 80 HIS A N 1
ATOM 633 C CA . HIS A 1 80 ? 13.642 -2.504 -3.872 1.00 60.75 80 HIS A CA 1
ATOM 634 C C . HIS A 1 80 ? 12.698 -3.698 -3.679 1.00 60.75 80 HIS A C 1
ATOM 636 O O . HIS A 1 80 ? 11.475 -3.533 -3.711 1.00 60.75 80 HIS A O 1
ATOM 642 N N . LYS A 1 81 ? 13.254 -4.905 -3.494 1.00 64.12 81 LYS A N 1
ATOM 643 C CA . LYS A 1 81 ? 12.485 -6.138 -3.308 1.00 64.12 81 LYS A CA 1
ATOM 644 C C . LYS A 1 81 ? 11.821 -6.188 -1.935 1.00 64.12 81 LYS A C 1
ATOM 646 O O . LYS A 1 81 ? 10.728 -6.740 -1.800 1.00 64.12 81 LYS A O 1
ATOM 651 N N . GLU A 1 82 ? 12.475 -5.621 -0.930 1.00 74.06 82 GLU A N 1
ATOM 652 C CA . GLU A 1 82 ? 12.028 -5.685 0.452 1.00 74.06 82 GLU A CA 1
ATOM 653 C C . GLU A 1 82 ? 11.547 -4.315 0.923 1.00 74.06 82 GLU A C 1
ATOM 655 O O . GLU A 1 82 ? 12.302 -3.353 0.905 1.00 74.06 82 GLU A O 1
ATOM 660 N N . ILE A 1 83 ? 10.285 -4.235 1.355 1.00 79.31 83 ILE A N 1
ATOM 661 C CA . ILE A 1 83 ? 9.786 -3.107 2.145 1.00 79.31 83 ILE A CA 1
ATOM 662 C C . ILE A 1 83 ? 9.785 -3.490 3.625 1.00 79.31 83 ILE A C 1
ATOM 664 O O . ILE A 1 83 ? 9.259 -4.541 4.009 1.00 79.31 83 ILE A O 1
ATOM 668 N N . GLU A 1 84 ? 10.385 -2.656 4.466 1.00 81.56 84 GLU A N 1
ATOM 669 C CA . GLU A 1 84 ? 10.438 -2.879 5.904 1.00 81.56 84 GLU A CA 1
ATOM 670 C C . GLU A 1 84 ? 9.170 -2.355 6.607 1.00 81.56 84 GLU A C 1
ATOM 672 O O . GLU A 1 84 ? 8.570 -1.361 6.185 1.00 81.56 84 GLU A O 1
ATOM 677 N N . PRO A 1 85 ? 8.784 -2.924 7.769 1.00 81.62 85 PRO A N 1
ATOM 678 C CA . PRO A 1 85 ? 7.638 -2.438 8.542 1.00 81.62 85 PRO A CA 1
ATOM 679 C C . PRO A 1 85 ? 7.697 -0.942 8.883 1.00 81.62 85 PRO A C 1
ATOM 681 O O . PRO A 1 85 ? 6.661 -0.288 8.989 1.00 81.62 85 PRO A O 1
ATOM 684 N N . LYS A 1 86 ? 8.903 -0.382 9.050 1.00 81.75 86 LYS A N 1
ATOM 685 C CA . LYS A 1 86 ? 9.102 1.048 9.334 1.00 81.75 86 LYS A CA 1
ATOM 686 C C . LYS A 1 86 ? 8.712 1.937 8.147 1.00 81.75 86 LYS A C 1
ATOM 688 O O . LYS A 1 86 ? 8.225 3.043 8.357 1.00 81.75 86 LYS A O 1
ATOM 693 N N . GLU A 1 87 ? 8.907 1.449 6.925 1.00 84.19 87 GLU A N 1
ATOM 694 C CA . GLU A 1 87 ? 8.564 2.156 5.692 1.00 84.19 87 GLU A CA 1
ATOM 695 C C . GLU A 1 87 ? 7.059 2.094 5.467 1.00 84.19 87 GLU A C 1
ATOM 697 O O . GLU A 1 87 ? 6.432 3.126 5.258 1.00 84.19 87 GLU A O 1
ATOM 702 N N . VAL A 1 88 ? 6.447 0.920 5.662 1.00 83.44 88 VAL A N 1
ATOM 703 C CA . VAL A 1 88 ? 4.982 0.785 5.654 1.00 83.44 88 VAL A CA 1
ATOM 704 C C . VAL A 1 88 ? 4.336 1.680 6.713 1.00 83.44 88 VAL A C 1
ATOM 706 O O . VAL A 1 88 ? 3.333 2.332 6.437 1.00 83.44 88 VAL A O 1
ATOM 709 N N . ALA A 1 89 ? 4.928 1.788 7.905 1.00 85.19 89 ALA A N 1
ATOM 710 C CA . ALA A 1 89 ? 4.448 2.695 8.943 1.00 85.19 89 ALA A CA 1
ATOM 711 C C . ALA A 1 89 ? 4.577 4.179 8.555 1.00 85.19 89 ALA A C 1
ATOM 713 O O . ALA A 1 89 ? 3.705 4.978 8.904 1.00 85.19 89 ALA A O 1
ATOM 714 N N . ALA A 1 90 ? 5.639 4.558 7.840 1.00 86.75 90 ALA A N 1
ATOM 715 C CA . ALA A 1 90 ? 5.790 5.909 7.308 1.00 86.75 90 ALA A CA 1
ATOM 716 C C . ALA A 1 90 ? 4.720 6.200 6.245 1.00 86.75 90 ALA A C 1
ATOM 718 O O . ALA A 1 90 ? 4.003 7.191 6.368 1.00 86.75 90 ALA A O 1
ATOM 719 N N . LEU A 1 91 ? 4.527 5.288 5.288 1.00 86.06 91 LEU A N 1
ATOM 720 C CA . LEU A 1 91 ? 3.487 5.389 4.261 1.00 86.06 91 LEU A CA 1
ATOM 721 C C . LEU A 1 91 ? 2.086 5.465 4.866 1.00 86.06 91 LEU A C 1
ATOM 723 O O . LEU A 1 91 ? 1.281 6.291 4.445 1.00 86.06 91 LEU A O 1
ATOM 727 N N . PHE A 1 92 ? 1.815 4.656 5.893 1.00 86.00 92 PHE A N 1
ATOM 728 C CA . PHE A 1 92 ? 0.578 4.721 6.664 1.00 86.00 92 PHE A CA 1
ATOM 729 C C . PHE A 1 92 ? 0.382 6.100 7.283 1.00 86.00 92 PHE A C 1
ATOM 731 O O . PHE A 1 92 ? -0.679 6.687 7.127 1.00 86.00 92 PHE A O 1
ATOM 738 N N . LYS A 1 93 ? 1.402 6.648 7.951 1.00 86.50 93 LYS A N 1
ATOM 739 C CA . LYS A 1 93 ? 1.314 7.972 8.578 1.00 86.50 93 LYS A CA 1
ATOM 740 C C . LYS A 1 93 ? 1.055 9.082 7.560 1.00 86.50 93 LYS A C 1
ATOM 742 O O . LYS A 1 93 ? 0.396 10.062 7.885 1.00 86.50 93 LYS A O 1
ATOM 747 N N . GLU A 1 94 ? 1.609 8.961 6.361 1.00 84.75 94 GLU A N 1
ATOM 748 C CA . GLU A 1 94 ? 1.358 9.931 5.302 1.00 84.75 94 GLU A CA 1
ATOM 749 C C . GLU A 1 94 ? 0.004 9.735 4.604 1.00 84.75 94 GLU A C 1
ATOM 751 O O . GLU A 1 94 ? -0.475 10.665 3.960 1.00 84.75 94 GLU A O 1
ATOM 756 N N . ALA A 1 95 ? -0.565 8.530 4.653 1.00 85.12 95 ALA A N 1
ATOM 757 C CA . ALA A 1 95 ? -1.901 8.235 4.147 1.00 85.12 95 ALA A CA 1
ATOM 758 C C . ALA A 1 95 ? -2.998 8.635 5.151 1.00 85.12 95 ALA A C 1
ATOM 760 O O . ALA A 1 95 ? -4.040 9.110 4.716 1.00 85.12 95 ALA A O 1
ATOM 761 N N . ASP A 1 96 ? -2.730 8.504 6.458 1.00 88.75 96 ASP A N 1
ATOM 762 C CA . ASP A 1 96 ? -3.534 9.000 7.591 1.00 88.75 96 ASP A CA 1
ATOM 763 C C . ASP A 1 96 ? -3.436 10.532 7.683 1.00 88.75 96 ASP A C 1
ATOM 765 O O . ASP A 1 96 ? -2.781 11.097 8.571 1.00 88.75 96 ASP A O 1
ATOM 769 N N . ALA A 1 97 ? -4.040 11.208 6.704 1.00 83.44 97 ALA A N 1
ATOM 770 C CA . ALA A 1 97 ? -4.017 12.659 6.544 1.00 83.44 97 ALA A CA 1
ATOM 771 C C . ALA A 1 97 ? -4.763 13.363 7.683 1.00 83.44 97 ALA A C 1
ATOM 773 O O . ALA A 1 97 ? -4.397 14.468 8.087 1.00 83.44 97 ALA A O 1
ATOM 774 N N . GLU A 1 98 ? -5.788 12.708 8.228 1.00 85.31 98 GLU A N 1
ATOM 775 C CA . GLU A 1 98 ? -6.534 13.197 9.386 1.00 85.31 98 GLU A CA 1
ATOM 776 C C . GLU A 1 98 ? -5.808 12.957 10.722 1.00 85.31 98 GLU A C 1
ATOM 778 O O . GLU A 1 98 ? -6.232 13.477 11.759 1.00 85.31 98 GLU A O 1
ATOM 783 N N . HIS A 1 99 ? -4.704 12.200 10.716 1.00 84.00 99 HIS A N 1
ATOM 784 C CA . HIS A 1 99 ? -3.918 11.819 11.893 1.00 84.00 99 HIS A CA 1
ATOM 785 C C . HIS A 1 99 ? -4.762 11.186 13.009 1.00 84.00 99 HIS A C 1
ATOM 787 O O . HIS A 1 99 ? -4.481 11.340 14.207 1.00 84.00 99 HIS A O 1
ATOM 793 N N . ASN A 1 100 ? -5.814 10.469 12.618 1.00 87.75 100 ASN A N 1
ATOM 794 C CA . ASN A 1 100 ? -6.788 9.876 13.524 1.00 87.75 100 ASN A CA 1
ATOM 795 C C . ASN A 1 100 ? -6.451 8.400 13.840 1.00 87.75 100 ASN A C 1
ATOM 797 O O . ASN A 1 100 ? -7.118 7.784 14.678 1.00 87.75 100 ASN A O 1
ATOM 801 N N . LYS A 1 101 ? -5.370 7.860 13.247 1.00 86.12 101 LYS A N 1
ATOM 802 C CA . LYS A 1 101 ? -4.907 6.465 13.370 1.00 86.12 101 LYS A CA 1
ATOM 803 C C . LYS A 1 101 ? -5.930 5.440 12.889 1.00 86.12 101 LYS A C 1
ATOM 805 O O . LYS A 1 101 ? -5.916 4.292 13.344 1.00 86.12 101 LYS A O 1
ATOM 810 N N . LYS A 1 102 ? -6.822 5.861 12.005 1.00 90.69 102 LYS A N 1
ATOM 811 C CA . LYS A 1 102 ? -7.775 5.029 11.290 1.00 90.69 102 LYS A CA 1
ATOM 812 C C . LYS A 1 102 ? -7.544 5.254 9.813 1.00 90.69 102 LYS A C 1
ATOM 814 O O . LYS A 1 102 ? -7.264 6.365 9.402 1.00 90.69 102 LYS A O 1
ATOM 819 N N . LEU A 1 103 ? -7.698 4.203 9.026 1.00 90.69 103 LEU A N 1
ATOM 820 C CA . LEU A 1 103 ? -7.545 4.302 7.583 1.00 90.69 103 LEU A CA 1
ATOM 821 C C . LEU A 1 103 ? -8.908 4.035 6.931 1.00 90.69 103 LEU A C 1
ATOM 823 O O . LEU A 1 103 ? -9.254 2.872 6.714 1.00 90.69 103 LEU A O 1
ATOM 827 N N . PRO A 1 104 ? -9.750 5.052 6.672 1.00 93.62 104 PRO A N 1
ATOM 828 C CA . PRO A 1 104 ? -10.889 4.896 5.778 1.00 93.62 104 PRO A CA 1
ATOM 829 C C . PRO A 1 104 ? -10.423 4.481 4.379 1.00 93.62 104 PRO A C 1
ATOM 831 O O . PRO A 1 104 ? -9.278 4.695 3.981 1.00 93.62 104 PRO A O 1
ATOM 834 N N . PHE A 1 105 ? -11.339 3.923 3.587 1.00 92.31 105 PHE A N 1
ATOM 835 C CA . PHE A 1 105 ? -11.004 3.358 2.276 1.00 92.31 105 PHE A CA 1
ATOM 836 C C . PHE A 1 105 ? -10.265 4.327 1.332 1.00 92.31 105 PHE A C 1
ATOM 838 O O . PHE A 1 105 ? -9.404 3.906 0.563 1.00 92.31 105 PHE A O 1
ATOM 845 N N . HIS A 1 106 ? -10.567 5.626 1.381 1.00 90.19 106 HIS A N 1
ATOM 846 C CA . HIS A 1 106 ? -9.888 6.606 0.531 1.00 90.19 106 HIS A CA 1
ATOM 847 C C . HIS A 1 106 ? -8.421 6.827 0.939 1.00 90.19 106 HIS A C 1
ATOM 849 O O . HIS A 1 106 ? -7.571 6.913 0.060 1.00 90.19 106 HIS A O 1
ATOM 855 N N . GLU A 1 107 ? -8.106 6.841 2.237 1.00 90.94 107 GLU A N 1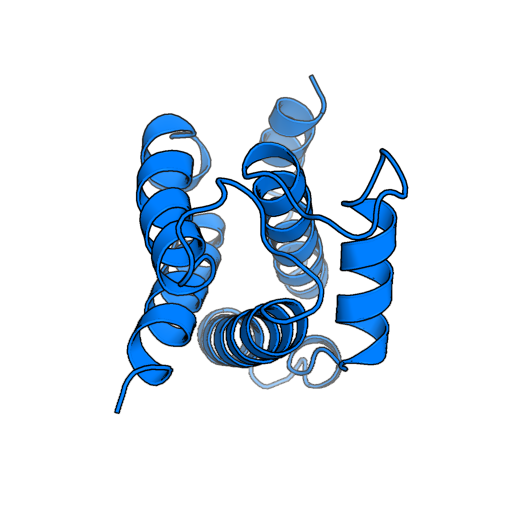
ATOM 856 C CA . GLU A 1 107 ? -6.723 6.890 2.735 1.00 90.94 107 GLU A CA 1
ATOM 857 C C . GLU A 1 107 ? -5.991 5.569 2.471 1.00 90.94 107 GLU A C 1
ATOM 859 O O . GLU A 1 107 ? -4.824 5.565 2.085 1.00 90.94 107 GLU A O 1
ATOM 864 N N . PHE A 1 108 ? -6.693 4.434 2.560 1.00 91.56 108 PHE A N 1
ATOM 865 C CA . PHE A 1 108 ? -6.141 3.147 2.137 1.00 91.56 108 PHE A CA 1
ATOM 866 C C . PHE A 1 108 ? -5.692 3.178 0.674 1.00 91.56 108 PHE A C 1
ATOM 868 O O . PHE A 1 108 ? -4.578 2.761 0.373 1.00 91.56 108 PHE A O 1
ATOM 875 N N . MET A 1 109 ? -6.498 3.747 -0.225 1.00 90.56 109 MET A N 1
ATOM 876 C CA . MET A 1 109 ? -6.110 3.912 -1.630 1.00 90.56 109 MET A CA 1
ATOM 877 C C . MET A 1 109 ? -4.871 4.799 -1.807 1.00 90.56 109 MET A C 1
ATOM 879 O O . MET A 1 109 ? -4.059 4.508 -2.679 1.00 90.56 109 MET A O 1
ATOM 883 N N . VAL A 1 110 ? -4.683 5.833 -0.977 1.00 89.69 110 VAL A N 1
ATOM 884 C CA . VAL A 1 110 ? -3.458 6.655 -0.999 1.00 89.69 110 VAL A CA 1
ATOM 885 C C . VAL A 1 110 ? -2.236 5.815 -0.629 1.00 89.69 110 VAL A C 1
ATOM 887 O O . VAL A 1 110 ? -1.203 5.913 -1.289 1.00 89.69 110 VAL A O 1
ATOM 890 N N . LEU A 1 111 ? -2.349 4.955 0.386 1.00 88.56 111 LEU A N 1
ATOM 891 C CA . LEU A 1 111 ? -1.288 4.013 0.746 1.00 88.56 111 LEU A CA 1
ATOM 892 C C . LEU A 1 111 ? -0.969 3.050 -0.412 1.00 88.56 111 LEU A C 1
ATOM 894 O O . LEU A 1 111 ? 0.204 2.830 -0.710 1.00 88.56 111 LEU A O 1
ATOM 898 N N . VAL A 1 112 ? -1.990 2.510 -1.090 1.00 89.44 112 VAL A N 1
ATOM 899 C CA . VAL A 1 112 ? -1.803 1.620 -2.254 1.00 89.44 112 VAL A CA 1
ATOM 900 C C . VAL A 1 112 ? -1.119 2.339 -3.415 1.00 89.44 112 VAL A C 1
ATOM 902 O O . VAL A 1 112 ? -0.177 1.798 -3.994 1.00 89.44 112 VAL A O 1
ATOM 905 N N . ASP A 1 113 ? -1.556 3.558 -3.734 1.00 88.19 113 ASP A N 1
ATOM 906 C CA . ASP A 1 113 ? -0.988 4.357 -4.820 1.00 88.19 113 ASP A CA 1
ATOM 907 C C . ASP A 1 113 ? 0.505 4.651 -4.549 1.00 88.19 113 ASP A C 1
ATOM 909 O O . ASP A 1 113 ? 1.331 4.483 -5.443 1.00 88.19 113 ASP A O 1
ATOM 913 N N . LYS A 1 114 ? 0.893 4.965 -3.304 1.00 85.12 114 LYS A N 1
ATOM 914 C CA . LYS A 1 114 ? 2.307 5.179 -2.932 1.00 85.12 114 LYS A CA 1
ATOM 915 C C . LYS A 1 114 ? 3.165 3.922 -3.029 1.00 85.12 114 LYS A C 1
ATOM 917 O O . LYS A 1 114 ? 4.311 3.984 -3.462 1.00 85.12 114 LYS A O 1
ATOM 922 N N . LEU A 1 115 ? 2.627 2.769 -2.639 1.00 84.69 115 LEU A N 1
ATOM 923 C CA . LEU A 1 115 ? 3.334 1.496 -2.809 1.00 84.69 115 LEU A CA 1
ATOM 924 C C . LEU A 1 115 ? 3.542 1.169 -4.288 1.00 84.69 115 LEU A C 1
ATOM 926 O O . LEU A 1 115 ? 4.596 0.650 -4.651 1.00 84.69 115 LEU A O 1
ATOM 930 N N . CYS A 1 116 ? 2.567 1.499 -5.140 1.00 82.56 116 CYS A N 1
ATOM 931 C CA . CYS A 1 116 ? 2.742 1.416 -6.586 1.00 82.56 116 CYS A CA 1
ATOM 932 C C . CYS A 1 116 ? 3.849 2.361 -7.060 1.00 82.56 116 CYS A C 1
ATOM 934 O O . CYS A 1 116 ? 4.700 1.920 -7.823 1.00 82.56 116 CYS A O 1
ATOM 936 N N . GLU A 1 117 ? 3.871 3.620 -6.605 1.00 82.44 117 GLU A N 1
ATOM 937 C CA . GLU A 1 117 ? 4.928 4.583 -6.948 1.00 82.44 117 GLU A CA 1
ATOM 938 C C . GLU A 1 117 ? 6.317 4.024 -6.605 1.00 82.44 117 GLU A C 1
ATOM 940 O O . GLU A 1 117 ? 7.164 3.959 -7.489 1.00 82.44 117 GLU A O 1
ATOM 945 N N . ILE A 1 118 ? 6.526 3.505 -5.389 1.00 80.19 118 ILE A N 1
ATOM 946 C CA . ILE A 1 118 ? 7.806 2.895 -4.977 1.00 80.19 118 ILE A CA 1
ATOM 947 C C . ILE A 1 118 ? 8.178 1.712 -5.880 1.00 80.19 118 ILE A C 1
ATOM 949 O O . ILE A 1 118 ? 9.319 1.596 -6.334 1.00 80.19 118 ILE A O 1
ATOM 953 N N . LEU A 1 119 ? 7.209 0.838 -6.169 1.00 76.81 119 LEU A N 1
ATOM 954 C CA . LEU A 1 119 ? 7.420 -0.337 -7.012 1.00 76.81 119 LEU A CA 1
ATOM 955 C C . LEU A 1 119 ? 7.772 0.050 -8.460 1.00 76.81 119 LEU A C 1
ATOM 957 O O . LEU A 1 119 ? 8.550 -0.642 -9.114 1.00 76.81 119 LEU A O 1
ATOM 961 N N . ILE A 1 120 ? 7.208 1.150 -8.961 1.00 72.50 120 ILE A N 1
ATOM 962 C CA . ILE A 1 120 ? 7.457 1.700 -10.298 1.00 72.50 120 ILE A CA 1
ATOM 963 C C . ILE A 1 120 ? 8.799 2.433 -10.355 1.00 72.50 120 ILE A C 1
ATOM 965 O O . ILE A 1 120 ? 9.558 2.230 -11.304 1.00 72.50 120 ILE A O 1
ATOM 969 N N . GLU A 1 121 ? 9.106 3.261 -9.356 1.00 71.44 121 GLU A N 1
ATOM 970 C CA . GLU A 1 121 ? 10.370 3.996 -9.241 1.00 71.44 121 GLU A CA 1
ATOM 971 C C . GLU A 1 121 ? 11.554 3.027 -9.168 1.00 71.44 121 GLU A C 1
ATOM 973 O O . GLU A 1 121 ? 12.518 3.184 -9.918 1.00 71.44 121 GLU A O 1
ATOM 978 N N . GLY A 1 122 ? 11.434 1.946 -8.388 1.00 61.31 122 GLY A N 1
ATOM 979 C CA . GLY A 1 122 ? 12.419 0.858 -8.362 1.00 61.31 122 GLY A CA 1
ATOM 980 C C . GLY A 1 122 ? 12.563 0.104 -9.694 1.00 61.31 122 GLY A C 1
ATOM 981 O O . GLY A 1 122 ? 13.566 -0.572 -9.919 1.00 61.31 122 GLY A O 1
ATOM 982 N N . LYS A 1 123 ? 11.588 0.228 -10.605 1.00 52.59 123 LYS A N 1
ATOM 983 C CA . LYS A 1 123 ? 11.591 -0.393 -11.939 1.00 52.59 123 LYS A CA 1
ATOM 984 C C . LYS A 1 123 ? 12.041 0.565 -13.057 1.00 52.59 123 LYS A C 1
ATOM 986 O O . LYS A 1 123 ? 12.164 0.120 -14.195 1.00 52.59 123 LYS A O 1
ATOM 991 N N . ASN A 1 124 ? 12.293 1.842 -12.746 1.00 52.31 124 ASN A N 1
ATOM 992 C CA . ASN A 1 124 ? 12.737 2.896 -13.668 1.00 52.31 124 ASN A CA 1
ATOM 993 C C . ASN A 1 124 ? 11.973 2.885 -15.014 1.00 52.31 124 ASN A C 1
ATOM 995 O O . ASN A 1 124 ? 12.550 2.671 -16.080 1.00 52.31 124 ASN A O 1
ATOM 999 N N . ILE A 1 125 ? 10.643 3.038 -14.965 1.00 46.22 125 ILE A N 1
ATOM 1000 C CA . ILE A 1 125 ? 9.786 2.935 -16.157 1.00 46.22 125 ILE A CA 1
ATOM 1001 C C . ILE A 1 125 ? 9.474 4.329 -16.705 1.00 46.22 125 ILE A C 1
ATOM 1003 O O . ILE A 1 125 ? 8.599 5.027 -16.193 1.00 46.22 125 ILE A O 1
ATOM 1007 N N . GLU A 1 126 ? 10.123 4.699 -17.808 1.00 42.47 126 GLU A N 1
ATOM 1008 C CA . GLU A 1 126 ? 9.924 5.958 -18.552 1.00 42.47 126 GLU A CA 1
ATOM 1009 C C . GLU A 1 126 ? 8.472 6.210 -19.042 1.00 42.47 126 GLU A C 1
ATOM 1011 O O . GLU A 1 126 ? 8.194 7.262 -19.606 1.00 42.47 126 GLU A O 1
ATOM 1016 N N . ASN A 1 127 ? 7.516 5.301 -18.797 1.00 46.22 127 ASN A N 1
ATOM 1017 C CA . ASN A 1 127 ? 6.145 5.360 -19.329 1.00 46.22 127 ASN A CA 1
ATOM 1018 C C . ASN A 1 127 ? 5.012 5.510 -18.291 1.00 46.22 127 ASN A C 1
ATOM 1020 O O . ASN A 1 127 ? 3.863 5.658 -18.695 1.00 46.22 127 ASN A O 1
ATOM 1024 N N . LEU A 1 128 ? 5.280 5.504 -16.977 1.00 45.28 128 LEU A N 1
ATOM 1025 C CA . LEU A 1 128 ? 4.213 5.615 -15.954 1.00 45.28 1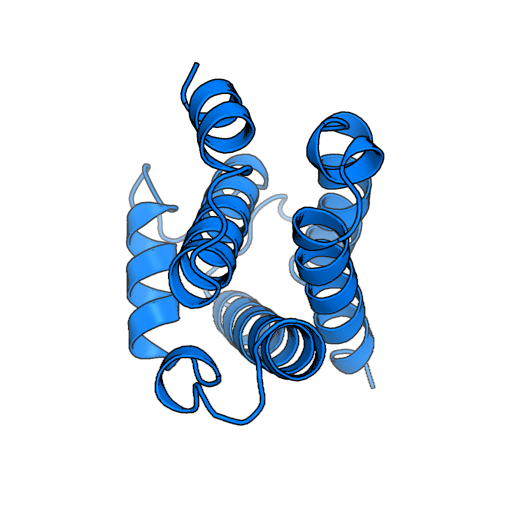28 LEU A CA 1
ATOM 1026 C C . LEU A 1 128 ? 4.026 7.021 -15.366 1.00 45.28 128 LEU A C 1
ATOM 1028 O O . LEU A 1 128 ? 3.017 7.283 -14.709 1.00 45.28 128 LEU A O 1
ATOM 1032 N N . GLY A 1 129 ? 4.940 7.956 -15.647 1.00 46.56 129 GLY A N 1
ATOM 1033 C CA . GLY A 1 129 ? 4.849 9.339 -15.158 1.00 46.56 129 GLY A CA 1
ATOM 1034 C C . GLY A 1 129 ? 3.573 10.075 -15.595 1.00 46.56 129 GLY A C 1
ATOM 1035 O O . GLY A 1 129 ? 3.070 10.925 -14.863 1.00 46.56 129 GLY A O 1
ATOM 1036 N N . SER A 1 130 ? 2.992 9.713 -16.741 1.00 47.81 130 SER A N 1
ATOM 1037 C CA . SER A 1 130 ? 1.716 10.245 -17.246 1.00 47.81 130 SER A CA 1
ATOM 1038 C C . SER A 1 130 ? 0.492 9.719 -16.483 1.00 47.81 130 SER A C 1
ATOM 1040 O O . SER A 1 130 ? -0.475 10.457 -16.298 1.00 47.81 130 SER A O 1
ATOM 1042 N N . LEU A 1 131 ? 0.540 8.478 -15.995 1.00 47.97 131 LEU A N 1
ATOM 1043 C CA . LEU A 1 131 ? -0.518 7.856 -15.192 1.00 47.97 131 LEU A CA 1
ATOM 1044 C C . LEU A 1 131 ? -0.513 8.386 -13.753 1.00 47.97 131 LEU A C 1
ATOM 1046 O O . LEU A 1 131 ? -1.560 8.767 -13.238 1.00 47.97 131 LEU A O 1
ATOM 1050 N N . VAL A 1 132 ? 0.664 8.523 -13.135 1.00 48.34 132 VAL A N 1
ATOM 1051 C CA . VAL A 1 132 ? 0.798 9.093 -11.780 1.00 48.34 132 VAL A CA 1
ATOM 1052 C C . VAL A 1 132 ? 0.409 10.578 -11.746 1.00 48.34 132 VAL A C 1
ATOM 1054 O O . VAL A 1 132 ? -0.244 11.027 -10.803 1.00 48.34 132 VAL A O 1
ATOM 1057 N N . ALA A 1 133 ? 0.718 11.351 -12.794 1.00 49.91 133 ALA A N 1
ATOM 1058 C CA . ALA A 1 133 ? 0.259 12.738 -12.909 1.00 49.91 133 ALA A CA 1
ATOM 1059 C C . ALA A 1 133 ? -1.280 12.851 -12.935 1.00 49.91 133 ALA A C 1
ATOM 1061 O O . ALA A 1 133 ? -1.839 13.774 -12.340 1.00 49.91 133 ALA A O 1
ATOM 1062 N N . ALA A 1 134 ? -1.973 11.877 -13.537 1.00 45.50 134 ALA A N 1
ATOM 1063 C CA . ALA A 1 134 ? -3.434 11.808 -13.524 1.00 45.50 134 ALA A CA 1
ATOM 1064 C C . ALA A 1 134 ? -4.017 11.433 -12.145 1.00 45.50 134 ALA A C 1
ATOM 1066 O O . ALA A 1 134 ? -5.176 11.734 -11.878 1.00 45.50 134 ALA A O 1
ATOM 1067 N N . HIS A 1 135 ? -3.234 10.818 -11.250 1.00 43.25 135 HIS A N 1
ATOM 1068 C CA . HIS A 1 135 ? -3.652 10.527 -9.870 1.00 43.25 135 HIS A CA 1
ATOM 1069 C C . HIS A 1 135 ? -3.519 11.731 -8.923 1.00 43.25 135 HIS A C 1
ATOM 1071 O O . HIS A 1 135 ? -4.173 11.749 -7.883 1.00 43.25 135 HIS A O 1
ATOM 1077 N N . LYS A 1 136 ? -2.693 12.731 -9.269 1.00 42.16 136 LYS A N 1
ATOM 1078 C CA . LYS A 1 136 ? -2.485 13.966 -8.482 1.00 42.16 136 LYS A CA 1
ATOM 1079 C C . LYS A 1 136 ? -3.386 15.135 -8.924 1.00 42.16 136 LYS A C 1
ATOM 1081 O O . LYS A 1 136 ? -3.190 16.250 -8.445 1.00 42.16 136 LYS A O 1
ATOM 1086 N N . SER A 1 137 ? -4.326 14.881 -9.842 1.00 36.81 137 SER A N 1
ATOM 1087 C CA . SER A 1 137 ? -5.247 15.865 -10.440 1.00 36.81 137 SER A CA 1
ATOM 1088 C C . SER A 1 137 ? -6.620 15.867 -9.776 1.00 36.81 137 SER A C 1
ATOM 1090 O O . SER A 1 137 ? -7.156 14.758 -9.553 1.00 36.81 137 SER A O 1
#

InterPro domains:
  IPR002048 EF-hand domain [PF13499] (32-109)
  IPR002048 EF-hand domain [PS50222] (29-64)
  IPR002048 EF-hand domain [PS50222] (83-118)
  IPR002048 EF-hand domain [SM00054] (33-61)
  IPR002048 EF-hand domain [SM00054] (87-115)
  IPR011992 EF-hand domain pair [SSF47473] (28-114)
  IPR018247 EF-Hand 1, calcium-binding site [PS00018] (42-54)

pLDDT: mean 80.0, std 15.26, range [36.81, 93.62]

Organism: NCBI:txid1487602

Sequence (137 aa):
MGNHHSGEKFAAHLIAMVENEEYAQNRSKQRENMKVVFDEIDKNSSGTIEKAEIQQLFDVVIEGYHRAAEKVLAKDLPDHKEIEPKEVAALFKEADAEHNKKLPFHEFMVLVDKLCEILIEGKNIENLGSLVAAHKS

Foldseek 3Di:
DQQPVLLQLLLVLLLCCVPPPVSVLDPVNSLVSLVVSVCSLPVVVPQKNAPVSVVSVLVSLQSSLLSNCVPQPDPPLPVLNGDDSVNLVVLLCVLPPVNPRIHHSNSVVSSSLVSSVSSVVSNVDPPCPVSVVVVVD

Radius of gyration: 14.17 Å; chains: 1; bounding box: 36×36×35 Å

Secondary structure (DSSP, 8-state):
--SHHHHHHHHHHHHHHHH-HHHHH-HHHHHHHHHHHHHHH-TT--SEE-HHHHHHHHHHHHHHHHHHHHHHS-TT--TTT---HHHHHHHHHHH-TT-SS-EEHHHHHHHHHHHHHHHHHTTT-TTSHHHHHHHT-